Protein AF-A0A9D5SXM1-F1 (afdb_monomer_lite)

Secondary structure (DSSP, 8-state):
----HHHHHHHHHHGGGS-HHHHHHHHHHHTS---HHHHHHHHHHHHHHHHHTT------PPPHHHHHHHHHHHHHHHHHHHHHH-HHHHHHHHHHHHHHHHHHHHHHHHHHHHTT--HHHHHHHHHHHHHHHTT--

Sequence (137 aa):
MAVDPRISMLLDIYGSLLTEKERSALDYYYNDDLSLREIADNETAARRERREQGGSEERDTISRQGVRDTIKRAEAKLVEWESKLHLAERAEQIEPAIELIIARARAISSCNIDHGCLREINEAVMEIIAAAESLRD

Radius of gyration: 23.68 Å; chains: 1; bounding box: 44×25×69 Å

pLDDT: mean 88.88, std 10.08, range [55.44, 97.62]

Structure (mmCIF, N/CA/C/O backbone):
data_AF-A0A9D5SXM1-F1
#
_entry.id   AF-A0A9D5SXM1-F1
#
loop_
_atom_site.group_PDB
_atom_site.id
_atom_site.type_symbol
_atom_site.label_atom_id
_atom_site.label_alt_id
_atom_site.label_comp_id
_atom_site.label_asym_id
_atom_site.label_entity_id
_atom_site.label_seq_id
_atom_site.pdbx_PDB_ins_code
_atom_site.Cartn_x
_atom_site.Cartn_y
_atom_site.Cartn_z
_atom_site.occupancy
_atom_site.B_iso_or_equiv
_atom_site.auth_seq_id
_atom_site.auth_comp_id
_atom_site.auth_asym_id
_atom_site.auth_atom_id
_atom_site.pdbx_PDB_model_num
ATOM 1 N N . MET A 1 1 ? -14.593 -13.109 11.082 1.00 58.47 1 MET A N 1
ATOM 2 C CA . MET A 1 1 ? -14.443 -12.129 9.988 1.00 58.47 1 MET A CA 1
ATOM 3 C C . MET A 1 1 ? -13.497 -12.774 9.005 1.00 58.47 1 MET A C 1
ATOM 5 O O . MET A 1 1 ? -12.597 -13.461 9.469 1.00 58.47 1 MET A O 1
ATOM 9 N N . ALA A 1 2 ? -13.775 -12.680 7.709 1.00 69.81 2 ALA A N 1
ATOM 10 C CA . ALA A 1 2 ? -12.802 -13.093 6.706 1.00 69.81 2 ALA A CA 1
ATOM 11 C C . ALA A 1 2 ? -11.833 -11.925 6.520 1.00 69.81 2 ALA A C 1
ATOM 13 O O . ALA A 1 2 ? -12.291 -10.786 6.441 1.00 69.81 2 ALA A O 1
ATOM 14 N N . VAL A 1 3 ? -10.538 -12.216 6.514 1.00 78.06 3 VAL A N 1
ATOM 15 C CA . VAL A 1 3 ? -9.495 -11.240 6.195 1.00 78.06 3 VAL A CA 1
ATOM 16 C C . VAL A 1 3 ? -9.566 -11.012 4.686 1.00 78.06 3 VAL A C 1
ATOM 18 O O . VAL A 1 3 ? -9.407 -11.964 3.921 1.00 78.06 3 VAL A O 1
ATOM 21 N N . ASP A 1 4 ? -9.890 -9.792 4.256 1.00 86.81 4 ASP A N 1
ATOM 22 C CA . ASP A 1 4 ? -9.792 -9.410 2.844 1.00 86.81 4 ASP A CA 1
ATOM 23 C C . ASP A 1 4 ? -8.376 -8.860 2.603 1.00 86.81 4 ASP A C 1
ATOM 25 O O . ASP A 1 4 ? -8.060 -7.788 3.121 1.00 86.81 4 ASP A O 1
ATOM 29 N N . PRO A 1 5 ? -7.514 -9.559 1.840 1.00 83.12 5 PRO A N 1
ATOM 30 C CA . PRO A 1 5 ? -6.126 -9.143 1.626 1.00 83.12 5 PRO A CA 1
ATOM 31 C C . PRO A 1 5 ? -6.008 -7.779 0.931 1.00 83.12 5 PRO A C 1
ATOM 33 O O . PRO A 1 5 ? -4.969 -7.130 1.019 1.00 83.12 5 PRO A O 1
ATOM 36 N N . ARG A 1 6 ? -7.076 -7.299 0.280 1.00 90.56 6 ARG A N 1
ATOM 37 C CA . ARG A 1 6 ? -7.099 -5.959 -0.316 1.00 90.56 6 ARG A CA 1
ATOM 38 C C . ARG A 1 6 ? -7.064 -4.859 0.738 1.00 90.56 6 ARG A C 1
ATOM 40 O O . ARG A 1 6 ? -6.594 -3.770 0.441 1.00 90.56 6 ARG A O 1
ATOM 47 N N . ILE A 1 7 ? -7.533 -5.119 1.958 1.00 94.19 7 ILE A N 1
ATOM 48 C CA . ILE A 1 7 ? -7.539 -4.110 3.022 1.00 94.19 7 ILE A CA 1
ATOM 49 C C . ILE A 1 7 ? -6.117 -3.744 3.452 1.00 94.19 7 ILE A C 1
ATOM 51 O O . ILE A 1 7 ? -5.879 -2.564 3.681 1.00 94.19 7 ILE A O 1
ATOM 55 N N . SER A 1 8 ? -5.173 -4.692 3.490 1.00 93.00 8 SER A N 1
ATOM 56 C CA . SER A 1 8 ? -3.762 -4.393 3.782 1.00 93.00 8 SER A CA 1
ATOM 57 C C . SER A 1 8 ? -3.171 -3.434 2.745 1.00 93.00 8 SER A C 1
ATOM 59 O O . SER A 1 8 ? -2.628 -2.398 3.104 1.00 93.00 8 SER A O 1
ATOM 61 N N . MET A 1 9 ? -3.399 -3.696 1.454 1.00 92.38 9 MET A N 1
ATOM 62 C CA . MET A 1 9 ? -2.964 -2.796 0.378 1.00 92.38 9 MET A CA 1
ATOM 63 C C . MET A 1 9 ? -3.607 -1.404 0.494 1.00 92.38 9 MET A C 1
ATOM 65 O O . MET A 1 9 ? -2.942 -0.381 0.346 1.00 92.38 9 MET A O 1
ATOM 69 N N . LEU A 1 10 ? -4.910 -1.339 0.782 1.00 95.56 10 LEU A N 1
ATOM 70 C CA . LEU A 1 10 ? -5.591 -0.058 0.985 1.00 95.56 10 LEU A CA 1
ATOM 71 C C . LEU A 1 10 ? -5.094 0.670 2.240 1.00 95.56 10 LEU A C 1
ATOM 73 O O . LEU A 1 10 ? -5.098 1.899 2.269 1.00 95.56 10 LEU A O 1
ATOM 77 N N . LEU A 1 11 ? -4.667 -0.061 3.271 1.00 95.38 11 LEU A N 1
ATOM 78 C CA . LEU A 1 11 ? -4.065 0.504 4.472 1.00 95.38 11 LEU A CA 1
ATOM 79 C C . LEU A 1 11 ? -2.701 1.137 4.167 1.00 95.38 11 LEU A C 1
ATOM 81 O O . LEU A 1 11 ? -2.421 2.206 4.702 1.00 95.38 11 LEU A O 1
ATOM 85 N N . ASP A 1 12 ? -1.899 0.557 3.276 1.00 93.44 12 ASP A N 1
ATOM 86 C CA . ASP A 1 12 ? -0.626 1.156 2.856 1.00 93.44 12 ASP A CA 1
ATOM 87 C C . ASP A 1 12 ? -0.841 2.492 2.126 1.00 93.44 12 ASP A C 1
ATOM 89 O O . ASP A 1 12 ? -0.133 3.470 2.370 1.00 93.44 12 ASP A O 1
ATOM 93 N N . ILE A 1 13 ? -1.879 2.566 1.289 1.00 93.44 13 ILE A N 1
ATOM 94 C CA . ILE A 1 13 ? -2.192 3.752 0.476 1.00 93.44 13 ILE A CA 1
ATOM 95 C C . ILE A 1 13 ? -2.895 4.840 1.299 1.00 93.44 13 ILE A C 1
ATOM 97 O O . ILE A 1 13 ? -2.566 6.024 1.204 1.00 93.44 13 ILE A O 1
ATOM 101 N N . TYR A 1 14 ? -3.885 4.462 2.108 1.00 96.62 14 TYR A N 1
ATOM 102 C CA . TYR A 1 14 ? -4.785 5.404 2.778 1.00 96.62 14 TYR A CA 1
ATOM 103 C C . TYR A 1 14 ? -4.649 5.430 4.302 1.00 96.62 14 TYR A C 1
ATOM 105 O O . TYR A 1 14 ? -5.321 6.222 4.966 1.00 96.62 14 TYR A O 1
ATOM 113 N N . GLY A 1 15 ? -3.795 4.598 4.897 1.00 94.69 15 GLY A N 1
ATOM 114 C CA . GLY A 1 15 ? -3.683 4.465 6.351 1.00 94.69 15 GLY A CA 1
ATOM 115 C C . GLY A 1 15 ? -3.278 5.752 7.064 1.00 94.69 15 GLY A C 1
ATOM 116 O O . GLY A 1 15 ? -3.644 5.952 8.220 1.00 94.69 15 GLY A O 1
ATOM 117 N N . SER A 1 16 ? -2.594 6.666 6.374 1.00 95.12 16 SER A N 1
ATOM 118 C CA . SER A 1 16 ? -2.256 8.001 6.883 1.00 95.12 16 SER A CA 1
ATOM 119 C C . SER A 1 16 ? -3.470 8.925 7.072 1.00 95.12 16 SER A C 1
ATOM 121 O O . SER A 1 16 ? -3.386 9.880 7.841 1.00 95.12 16 SER A O 1
ATOM 123 N N . LEU A 1 17 ? -4.599 8.642 6.411 1.00 96.00 17 LEU A N 1
ATOM 124 C CA . LEU A 1 17 ? -5.850 9.404 6.523 1.00 96.00 17 LEU A CA 1
ATOM 125 C C . LEU A 1 17 ? -6.750 8.908 7.663 1.00 96.00 17 LEU A C 1
ATOM 127 O O . LEU A 1 17 ? -7.710 9.584 8.046 1.00 96.00 17 LEU A O 1
ATOM 131 N N . LEU A 1 18 ? -6.482 7.710 8.187 1.00 96.38 18 LEU A N 1
ATOM 132 C CA . LEU A 1 18 ? -7.201 7.159 9.329 1.00 96.38 18 LEU A CA 1
ATOM 133 C C . LEU A 1 18 ? -6.763 7.836 10.629 1.00 96.38 18 LEU A C 1
ATOM 135 O O . LEU A 1 18 ? -5.663 8.373 10.750 1.00 96.38 18 LEU A O 1
ATOM 139 N N . THR A 1 19 ? -7.622 7.770 11.647 1.00 95.50 19 THR A N 1
ATOM 140 C CA . THR A 1 19 ? -7.176 8.115 13.003 1.00 95.50 19 THR A CA 1
ATOM 141 C C . THR A 1 19 ? -6.137 7.103 13.482 1.00 95.50 19 THR A C 1
ATOM 143 O O . THR A 1 19 ? -6.203 5.934 13.106 1.00 95.50 19 THR A O 1
ATOM 146 N N . GLU A 1 20 ? -5.224 7.516 14.366 1.00 91.00 20 GLU A N 1
ATOM 147 C CA . GLU A 1 20 ? -4.199 6.626 14.938 1.00 91.00 20 GLU A CA 1
ATOM 148 C C . GLU A 1 20 ? -4.817 5.332 15.492 1.00 91.00 20 GLU A C 1
ATOM 150 O O . GLU A 1 20 ? -4.370 4.240 15.172 1.00 91.00 20 GLU A O 1
ATOM 155 N N . LYS A 1 21 ? -5.940 5.443 16.212 1.00 89.88 21 LYS A N 1
ATOM 156 C CA . LYS A 1 21 ? -6.672 4.288 16.747 1.00 89.88 21 LYS A CA 1
ATOM 157 C C . LYS A 1 21 ? -7.208 3.347 15.660 1.00 89.88 21 LYS A C 1
ATOM 159 O O . LYS A 1 21 ? -7.199 2.135 15.836 1.00 89.88 21 LYS A O 1
ATOM 164 N N . GLU A 1 22 ? -7.760 3.891 14.579 1.00 94.75 22 GLU A N 1
ATOM 165 C CA . GLU A 1 22 ? -8.280 3.087 13.466 1.00 94.75 22 GLU A CA 1
ATOM 166 C C . GLU A 1 22 ? -7.146 2.400 12.709 1.00 94.75 22 GLU A C 1
ATOM 168 O O . GLU A 1 22 ? -7.258 1.213 12.410 1.00 94.75 22 GLU A O 1
ATOM 173 N N . ARG A 1 23 ? -6.055 3.131 12.456 1.00 95.12 23 ARG A N 1
ATOM 174 C CA . ARG A 1 23 ? -4.860 2.614 11.793 1.00 95.12 23 ARG A CA 1
ATOM 175 C C . ARG A 1 23 ? -4.233 1.484 12.603 1.00 95.12 23 ARG A C 1
ATOM 177 O O . ARG A 1 23 ? -4.100 0.397 12.064 1.00 95.12 23 ARG A O 1
ATOM 184 N N . SER A 1 24 ? -3.931 1.701 13.885 1.00 93.00 24 SER A N 1
ATOM 185 C CA . SER A 1 24 ? -3.321 0.673 14.741 1.00 93.00 24 SER A CA 1
ATOM 186 C C . SER A 1 24 ? -4.214 -0.557 14.888 1.00 93.00 24 SER A C 1
ATOM 188 O O . SER A 1 24 ? -3.729 -1.680 14.836 1.00 93.00 24 SER A O 1
ATOM 190 N N . ALA A 1 25 ? -5.535 -0.379 15.010 1.00 93.69 25 ALA A N 1
ATOM 191 C CA . ALA A 1 25 ? -6.455 -1.512 15.085 1.00 93.69 25 ALA A CA 1
ATOM 192 C C . ALA A 1 25 ? -6.487 -2.345 13.792 1.00 93.69 25 ALA A C 1
ATOM 194 O O . ALA A 1 25 ? -6.654 -3.562 13.873 1.00 93.69 25 ALA A O 1
ATOM 195 N N . LEU A 1 26 ? -6.360 -1.711 12.619 1.00 94.81 26 LEU A N 1
ATOM 196 C CA . LEU A 1 26 ? -6.231 -2.427 11.350 1.00 94.81 26 LEU A CA 1
ATOM 197 C C . LEU A 1 26 ? -4.864 -3.092 11.212 1.00 94.81 26 LEU A C 1
ATOM 199 O O . LEU A 1 26 ? -4.825 -4.255 10.839 1.00 94.81 26 LEU A O 1
ATOM 203 N N . ASP A 1 27 ? -3.786 -2.393 11.555 1.00 94.44 27 ASP A N 1
ATOM 204 C CA . ASP A 1 27 ? -2.410 -2.896 11.486 1.00 94.44 27 ASP A CA 1
ATOM 205 C C . ASP A 1 27 ? -2.250 -4.163 12.339 1.00 94.44 27 ASP A C 1
ATOM 207 O O . ASP A 1 27 ? -1.886 -5.224 11.835 1.00 94.44 27 ASP A O 1
ATOM 211 N N . TYR A 1 28 ? -2.707 -4.113 13.594 1.00 94.19 28 TYR A N 1
ATOM 212 C CA . TYR A 1 28 ? -2.702 -5.281 14.469 1.00 94.19 28 TYR A CA 1
ATOM 213 C C . TYR A 1 28 ? -3.521 -6.453 13.919 1.00 94.19 28 TYR A C 1
ATOM 215 O O . TYR A 1 28 ? -3.169 -7.606 14.144 1.00 94.19 28 TYR A O 1
ATOM 223 N N . TYR A 1 29 ? -4.629 -6.177 13.230 1.00 94.12 29 TYR A N 1
ATOM 224 C CA . TYR A 1 29 ? -5.521 -7.223 12.734 1.00 94.12 29 TYR A CA 1
ATOM 225 C C . TYR A 1 29 ? -5.066 -7.835 11.404 1.00 94.12 29 TYR A C 1
ATOM 227 O O . TYR A 1 29 ? -5.251 -9.032 11.201 1.00 94.12 29 TYR A O 1
ATOM 235 N N . TYR A 1 30 ? -4.527 -7.020 10.495 1.00 93.50 30 TYR A N 1
ATOM 236 C CA . TYR A 1 30 ? -4.198 -7.408 9.122 1.00 93.50 30 TYR A CA 1
ATOM 237 C C . TYR A 1 30 ? -2.713 -7.715 8.907 1.00 93.50 30 TYR A C 1
ATOM 239 O O . TYR A 1 30 ? -2.407 -8.515 8.027 1.00 93.50 30 TYR A O 1
ATOM 247 N N . ASN A 1 31 ? -1.815 -7.097 9.681 1.00 91.38 31 ASN A N 1
ATOM 248 C CA . ASN A 1 31 ? -0.366 -7.229 9.506 1.00 91.38 31 ASN A CA 1
ATOM 249 C C . ASN A 1 31 ? 0.290 -8.040 10.633 1.00 91.38 31 ASN A C 1
ATOM 251 O O . ASN A 1 31 ? 1.188 -8.832 10.355 1.00 91.38 31 ASN A O 1
ATOM 255 N N . ASP A 1 32 ? -0.193 -7.906 11.874 1.00 92.75 32 ASP A N 1
ATOM 256 C CA . ASP A 1 32 ? 0.378 -8.613 13.034 1.00 92.75 32 ASP A CA 1
ATOM 257 C C . ASP A 1 32 ? -0.413 -9.870 13.463 1.00 92.75 32 ASP A C 1
ATOM 259 O O . ASP A 1 32 ? -0.049 -10.528 14.439 1.00 92.75 32 ASP A O 1
ATOM 263 N N . ASP A 1 33 ? -1.502 -10.215 12.767 1.00 93.06 33 ASP A N 1
ATOM 264 C CA . ASP A 1 33 ? -2.364 -11.379 13.048 1.00 93.06 33 ASP A CA 1
ATOM 265 C C . ASP A 1 33 ? -2.976 -11.428 14.473 1.00 93.06 33 ASP A C 1
ATOM 267 O O . ASP A 1 33 ? -3.389 -12.492 14.956 1.00 93.06 33 ASP A O 1
ATOM 271 N N . LEU A 1 34 ? -3.104 -10.290 15.170 1.00 93.06 34 LEU A N 1
ATOM 272 C CA . LEU A 1 34 ? -3.727 -10.251 16.497 1.00 93.06 34 LEU A CA 1
ATOM 273 C C . LEU A 1 34 ? -5.236 -10.506 16.412 1.00 93.06 34 LEU A C 1
ATOM 275 O O . LEU A 1 34 ? -5.985 -9.930 15.617 1.00 93.06 34 LEU A O 1
ATOM 279 N N . SER A 1 35 ? -5.745 -11.303 17.348 1.00 93.12 35 SER A N 1
ATOM 280 C CA . SER A 1 35 ? -7.180 -11.482 17.527 1.00 93.12 35 SER A CA 1
ATOM 281 C C . SER A 1 35 ? -7.846 -10.223 18.093 1.00 93.12 35 SER A C 1
ATOM 283 O O . SER A 1 35 ? -7.261 -9.445 18.843 1.00 93.12 35 SER A O 1
ATOM 285 N N . LEU A 1 36 ? -9.158 -10.080 17.870 1.00 92.31 36 LEU A N 1
ATOM 286 C CA . LEU A 1 36 ? -9.957 -8.986 18.452 1.00 92.31 36 LEU A CA 1
ATOM 287 C C . LEU A 1 36 ? -9.860 -8.891 19.985 1.00 92.31 36 LEU A C 1
ATOM 289 O O . LEU A 1 36 ? -10.177 -7.847 20.552 1.00 92.31 36 LEU A O 1
ATOM 293 N N . ARG A 1 37 ? -9.499 -9.988 20.672 1.00 91.81 37 ARG A N 1
ATOM 294 C CA . ARG A 1 37 ? -9.219 -9.944 22.111 1.00 91.81 37 ARG A CA 1
ATOM 295 C C . ARG A 1 37 ? -7.865 -9.321 22.385 1.00 91.81 37 ARG A C 1
ATOM 297 O O . ARG A 1 37 ? -7.807 -8.425 23.210 1.00 91.81 37 ARG A O 1
ATOM 304 N N . GLU A 1 38 ? -6.826 -9.792 21.711 1.00 91.94 38 GLU A N 1
ATOM 305 C CA . GLU A 1 38 ? -5.464 -9.294 21.903 1.00 91.94 38 GLU A CA 1
ATOM 306 C C . GLU A 1 38 ? -5.385 -7.804 21.586 1.00 91.94 38 GLU A C 1
ATOM 308 O O . GLU A 1 38 ? -4.831 -7.051 22.376 1.00 91.94 38 GLU A O 1
ATOM 313 N N . ILE A 1 39 ? -6.063 -7.350 20.529 1.00 92.12 39 ILE A N 1
ATOM 314 C CA . ILE A 1 39 ? -6.176 -5.921 20.211 1.00 92.12 39 ILE A CA 1
ATOM 315 C C . ILE A 1 39 ? -6.904 -5.165 21.332 1.00 92.12 39 ILE A C 1
ATOM 317 O O . ILE A 1 39 ? -6.456 -4.108 21.760 1.00 92.12 39 ILE A O 1
ATOM 321 N N . ALA A 1 40 ? -8.019 -5.697 21.845 1.00 90.31 40 ALA A N 1
ATOM 322 C CA . ALA A 1 40 ? -8.765 -5.056 22.930 1.00 90.31 40 ALA A CA 1
ATOM 323 C C . ALA A 1 40 ? -7.942 -4.951 24.225 1.00 90.31 40 ALA A C 1
ATOM 325 O O . ALA A 1 40 ? -8.002 -3.931 24.919 1.00 90.31 40 ALA A O 1
ATOM 326 N N . ASP A 1 41 ? -7.179 -5.997 24.539 1.00 89.00 41 ASP A N 1
ATOM 327 C CA . ASP A 1 41 ? -6.311 -6.070 25.710 1.00 89.00 41 ASP A CA 1
ATOM 328 C C . ASP A 1 41 ? -5.116 -5.108 25.552 1.00 89.00 41 ASP A C 1
ATOM 330 O O . ASP A 1 41 ? -4.845 -4.334 26.473 1.00 89.00 41 ASP A O 1
ATOM 334 N N . ASN A 1 42 ? -4.486 -5.065 24.372 1.00 87.19 42 ASN A N 1
ATOM 335 C CA . ASN A 1 42 ? -3.389 -4.149 24.042 1.00 87.19 42 ASN A CA 1
ATOM 336 C C . ASN A 1 42 ? -3.833 -2.678 24.117 1.00 87.19 42 ASN A C 1
ATOM 338 O O . ASN A 1 42 ? -3.250 -1.869 24.833 1.00 87.19 42 ASN A O 1
ATOM 342 N N . GLU A 1 43 ? -4.955 -2.340 23.486 1.00 85.25 43 GLU A N 1
ATOM 343 C CA . GLU A 1 43 ? -5.522 -0.991 23.533 1.00 85.25 43 GLU A CA 1
ATOM 344 C C . GLU A 1 43 ? -5.918 -0.567 24.960 1.00 85.25 43 GLU A C 1
ATOM 346 O O . GLU A 1 43 ? -5.791 0.599 25.352 1.00 85.25 43 GLU A O 1
ATOM 351 N N . THR A 1 44 ? -6.394 -1.515 25.772 1.00 83.88 44 THR A N 1
ATOM 352 C CA . THR A 1 44 ? -6.697 -1.269 27.186 1.00 83.88 44 THR A CA 1
ATOM 353 C C . THR A 1 44 ? -5.420 -1.035 27.996 1.00 83.88 44 THR A C 1
ATOM 355 O O . THR A 1 44 ? -5.421 -0.166 28.871 1.00 83.88 44 THR A O 1
ATOM 358 N N . ALA A 1 45 ? -4.336 -1.762 27.713 1.00 82.44 45 ALA A N 1
ATOM 359 C CA . ALA A 1 45 ? -3.028 -1.554 28.334 1.00 82.44 45 ALA A CA 1
ATOM 360 C C . ALA A 1 45 ? -2.433 -0.188 27.951 1.00 82.44 45 ALA A C 1
ATOM 362 O O . ALA A 1 45 ? -2.129 0.608 28.838 1.00 82.44 45 ALA A O 1
ATOM 363 N N . ALA A 1 46 ? -2.426 0.161 26.662 1.00 80.31 46 ALA A N 1
ATOM 364 C CA . ALA A 1 46 ? -1.942 1.451 26.166 1.00 80.31 46 ALA A CA 1
ATOM 365 C C . ALA A 1 46 ? -2.700 2.655 26.768 1.00 80.31 46 ALA A C 1
ATOM 367 O O . ALA A 1 46 ? -2.141 3.733 26.982 1.00 80.31 46 ALA A O 1
ATOM 368 N N . ARG A 1 47 ? -3.998 2.506 27.070 1.00 78.38 47 ARG A N 1
ATOM 369 C CA . ARG A 1 47 ? -4.782 3.523 27.802 1.00 78.38 47 ARG A CA 1
ATOM 370 C C . ARG A 1 47 ? -4.401 3.635 29.279 1.00 78.38 47 ARG A C 1
ATOM 372 O O . ARG A 1 47 ? -4.535 4.712 29.856 1.00 78.38 47 ARG A O 1
ATOM 379 N N . ARG A 1 48 ? -3.966 2.545 29.917 1.00 75.31 48 ARG A N 1
ATOM 380 C CA . ARG A 1 48 ? -3.497 2.559 31.315 1.00 75.31 48 ARG A CA 1
ATOM 381 C C . ARG A 1 48 ? -2.139 3.245 31.428 1.00 75.31 48 ARG A C 1
ATOM 383 O O . ARG A 1 48 ? -1.991 4.115 32.275 1.00 75.31 48 ARG A O 1
ATOM 390 N N . GLU A 1 49 ? -1.215 2.949 30.522 1.00 75.88 49 GLU A N 1
ATOM 391 C CA . GLU A 1 49 ? 0.121 3.563 30.499 1.00 75.88 49 GLU A CA 1
ATOM 392 C C . GLU A 1 49 ? 0.061 5.081 30.267 1.00 75.88 49 GLU A C 1
ATOM 394 O O . GLU A 1 49 ? 0.694 5.854 30.986 1.00 75.88 49 GLU A O 1
ATOM 399 N N . ARG A 1 50 ? -0.793 5.547 29.342 1.00 76.31 50 ARG A N 1
ATOM 400 C CA . ARG A 1 50 ? -1.020 6.991 29.118 1.00 76.31 50 ARG A CA 1
ATOM 401 C C . ARG A 1 50 ? -1.572 7.726 30.348 1.00 76.31 50 ARG A C 1
ATOM 403 O O . ARG A 1 50 ? -1.347 8.924 30.505 1.00 76.31 50 ARG A O 1
ATOM 410 N N . ARG A 1 51 ? -2.271 7.031 31.251 1.00 70.50 51 ARG A N 1
ATOM 411 C CA . ARG A 1 51 ? -2.761 7.612 32.515 1.00 70.50 51 ARG A CA 1
ATOM 412 C C . ARG A 1 51 ? -1.675 7.728 33.566 1.00 70.50 51 ARG A C 1
ATOM 414 O O . ARG A 1 51 ? -1.656 8.721 34.285 1.00 70.50 51 ARG A O 1
ATOM 421 N N . GLU A 1 52 ? -0.771 6.755 33.642 1.00 68.56 52 GLU A N 1
ATOM 422 C CA . GLU A 1 52 ? 0.393 6.832 34.536 1.00 68.56 52 GLU A CA 1
ATOM 423 C C . GLU A 1 52 ? 1.269 8.054 34.206 1.00 68.56 52 GLU A C 1
ATOM 425 O O . GLU A 1 52 ? 1.909 8.615 35.091 1.00 68.56 52 GLU A O 1
ATOM 430 N N . GLN A 1 53 ? 1.192 8.544 32.964 1.00 68.81 53 GLN A N 1
ATOM 431 C CA . GLN A 1 53 ? 1.847 9.764 32.484 1.00 68.81 53 GLN A CA 1
ATOM 432 C C . GLN A 1 53 ? 1.008 11.053 32.660 1.00 68.81 53 GLN A C 1
ATOM 434 O O . GLN A 1 53 ? 1.385 12.103 32.144 1.00 68.81 53 GLN A O 1
ATOM 439 N N . GLY A 1 54 ? -0.103 11.012 33.412 1.00 64.50 54 GLY A N 1
ATOM 440 C CA . GLY A 1 54 ? -0.866 12.203 33.823 1.00 64.50 54 GLY A CA 1
ATOM 441 C C . GLY A 1 54 ? -2.192 12.464 33.092 1.00 64.50 54 GLY A C 1
ATOM 442 O O . GLY A 1 54 ? -2.752 13.550 33.235 1.00 64.50 54 GLY A O 1
ATOM 443 N N . GLY A 1 55 ? -2.723 11.506 32.325 1.00 60.50 55 GLY A N 1
ATOM 444 C CA . GLY A 1 55 ? -4.003 11.648 31.610 1.00 60.50 55 GLY A CA 1
ATOM 445 C C . GLY A 1 55 ? -5.260 11.467 32.484 1.00 60.50 55 GLY A C 1
ATOM 446 O O . GLY A 1 55 ? -5.375 10.491 33.226 1.00 60.50 55 GLY A O 1
ATOM 447 N N . SER A 1 56 ? -6.252 12.358 32.341 1.00 56.50 56 SER A N 1
ATOM 448 C CA . SER A 1 56 ? -7.541 12.345 33.064 1.00 56.50 56 SER A CA 1
ATOM 449 C C . SER A 1 56 ? -8.654 11.537 32.370 1.00 56.50 56 SER A C 1
ATOM 451 O O . SER A 1 56 ? -9.822 11.921 32.420 1.00 56.50 56 SER A O 1
ATOM 453 N N . GLU A 1 57 ? -8.325 10.464 31.655 1.00 57.12 57 GLU A N 1
ATOM 454 C CA . GLU A 1 57 ? -9.338 9.657 30.956 1.00 57.12 57 GLU A CA 1
ATOM 455 C C . GLU A 1 57 ? -10.044 8.672 31.899 1.00 57.12 57 GLU A C 1
ATOM 457 O O . GLU A 1 57 ? -9.567 8.426 33.005 1.00 57.12 57 GLU A O 1
ATOM 462 N N . GLU A 1 58 ? -11.191 8.125 31.481 1.00 55.44 58 GLU A N 1
ATOM 463 C CA . GLU A 1 58 ? -12.143 7.296 32.245 1.00 55.44 58 GLU A CA 1
ATOM 464 C C . GLU A 1 58 ? -11.823 5.778 32.160 1.00 55.44 58 GLU A C 1
ATOM 466 O O . GLU A 1 58 ? -11.008 5.337 31.349 1.00 55.44 58 GLU A O 1
ATOM 471 N N . ARG A 1 59 ? -12.315 4.939 33.092 1.00 55.91 59 ARG A N 1
ATOM 472 C CA . ARG A 1 59 ? -11.893 3.518 33.293 1.00 55.91 59 ARG A CA 1
ATOM 473 C C . ARG A 1 59 ? -12.435 2.524 32.248 1.00 55.91 59 ARG A C 1
ATOM 475 O O . ARG A 1 59 ? -12.614 1.350 32.561 1.00 55.91 59 ARG A O 1
ATOM 482 N N . ASP A 1 60 ? -12.648 2.949 31.012 1.00 62.53 60 ASP A N 1
ATOM 483 C CA . ASP A 1 60 ? -13.272 2.080 30.018 1.00 62.53 60 ASP A CA 1
ATOM 484 C C . ASP A 1 60 ? -12.270 1.126 29.362 1.00 62.53 60 ASP A C 1
ATOM 486 O O . ASP A 1 60 ? -11.421 1.509 28.547 1.00 62.53 60 ASP A O 1
ATOM 490 N N . THR A 1 61 ? -12.407 -0.154 29.719 1.00 71.12 61 THR A N 1
ATOM 491 C CA . THR A 1 61 ? -11.843 -1.280 28.973 1.00 71.12 61 THR A CA 1
ATOM 492 C C . THR A 1 61 ? -12.456 -1.313 27.585 1.00 71.12 61 THR A C 1
ATOM 494 O O . THR A 1 61 ? -13.680 -1.244 27.442 1.00 71.12 61 THR A O 1
ATOM 497 N N . ILE A 1 62 ? -11.630 -1.471 26.558 1.00 79.25 62 ILE A N 1
ATOM 498 C CA . ILE A 1 62 ? -12.160 -1.649 25.213 1.00 79.25 62 ILE A CA 1
ATOM 499 C C . ILE A 1 62 ? -12.743 -3.056 25.116 1.00 79.25 62 ILE A C 1
ATOM 501 O O . ILE A 1 62 ? -12.089 -4.048 25.424 1.00 79.25 62 ILE A O 1
ATOM 505 N N . SER A 1 63 ? -14.005 -3.152 24.701 1.00 86.44 63 SER A N 1
ATOM 506 C CA . SER A 1 63 ? -14.621 -4.446 24.430 1.00 86.44 63 SER A CA 1
ATOM 507 C C . SER A 1 63 ? -14.180 -4.961 23.058 1.00 86.44 63 SER A C 1
ATOM 509 O O . SER A 1 63 ? -13.958 -4.185 22.127 1.00 86.44 63 SER A O 1
ATOM 511 N N . ARG A 1 64 ? -14.145 -6.288 22.889 1.00 87.81 64 ARG A N 1
ATOM 512 C CA . ARG A 1 64 ? -13.957 -6.934 21.573 1.00 87.81 64 ARG A CA 1
ATOM 513 C C . ARG A 1 64 ? -14.927 -6.394 20.516 1.00 87.81 64 ARG A C 1
ATOM 515 O O . ARG A 1 64 ? -14.579 -6.303 19.344 1.00 87.81 64 ARG A O 1
ATOM 522 N N . GLN A 1 65 ? -16.147 -6.057 20.938 1.00 88.06 65 GLN A N 1
ATOM 523 C CA . GLN A 1 65 ? -17.160 -5.474 20.065 1.00 88.06 65 GLN A CA 1
ATOM 524 C C . GLN A 1 65 ? -16.766 -4.056 19.634 1.00 88.06 65 GLN A C 1
ATOM 526 O O . GLN A 1 65 ? -16.846 -3.744 18.454 1.00 88.06 65 GLN A O 1
ATOM 531 N N . GLY A 1 66 ? -16.232 -3.246 20.552 1.00 89.50 66 GLY A N 1
ATOM 532 C CA . GLY A 1 66 ? -15.682 -1.930 20.232 1.00 89.50 66 GLY A CA 1
ATOM 533 C C . GLY A 1 66 ? -14.508 -1.990 19.250 1.00 89.50 66 GLY A C 1
ATOM 534 O O . GLY A 1 66 ? -14.474 -1.196 18.315 1.00 89.50 66 GLY A O 1
ATOM 535 N N . VAL A 1 67 ? -13.586 -2.953 19.404 1.00 91.88 67 VAL A N 1
ATOM 536 C CA . VAL A 1 67 ? -12.503 -3.182 18.421 1.00 91.88 67 VAL A CA 1
ATOM 537 C C . VAL A 1 67 ? -13.080 -3.551 17.061 1.00 91.88 67 VAL A C 1
ATOM 539 O O . VAL A 1 67 ? -12.732 -2.942 16.054 1.00 91.88 67 VAL A O 1
ATOM 542 N N . ARG A 1 68 ? -14.003 -4.517 17.031 1.00 92.56 68 ARG A N 1
ATOM 543 C CA . ARG A 1 68 ? -14.658 -4.961 15.798 1.00 92.56 68 ARG A CA 1
ATOM 544 C C . ARG A 1 68 ? -15.343 -3.806 15.068 1.00 92.56 68 ARG A C 1
ATOM 546 O O . ARG A 1 68 ? -15.240 -3.715 13.849 1.00 92.56 68 ARG A O 1
ATOM 553 N N . ASP A 1 69 ? -16.034 -2.938 15.799 1.00 93.50 69 ASP A N 1
ATOM 554 C CA . ASP A 1 69 ? -16.742 -1.791 15.229 1.00 93.50 69 ASP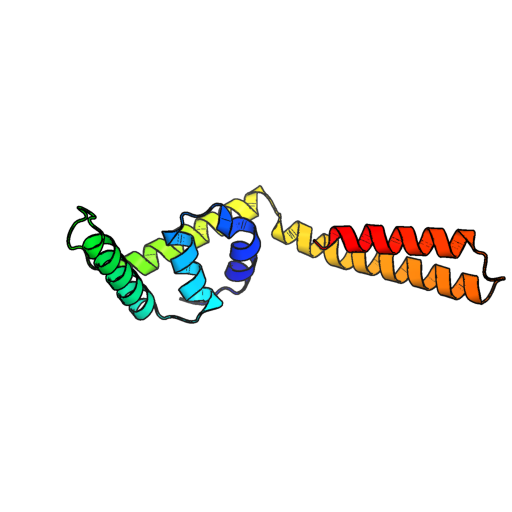 A CA 1
ATOM 555 C C . ASP A 1 69 ? -15.776 -0.691 14.763 1.00 93.50 69 ASP A C 1
ATOM 557 O O . ASP A 1 69 ? -16.067 0.026 13.806 1.00 93.50 69 ASP A O 1
ATOM 561 N N . THR A 1 70 ? -14.612 -0.552 15.404 1.00 93.31 70 THR A N 1
ATOM 562 C CA . THR A 1 70 ? -13.525 0.301 14.905 1.00 93.31 70 THR A CA 1
ATOM 563 C C . THR A 1 70 ? -12.960 -0.240 13.594 1.00 93.31 70 THR A C 1
ATOM 565 O O . THR A 1 70 ? -12.949 0.503 12.617 1.00 93.31 70 THR A O 1
ATOM 568 N N . ILE A 1 71 ? -12.582 -1.522 13.543 1.00 94.69 71 ILE A N 1
ATOM 569 C CA . ILE A 1 71 ? -12.035 -2.164 12.337 1.00 94.69 71 ILE A CA 1
ATOM 570 C C . ILE A 1 71 ? -13.018 -2.035 11.174 1.00 94.69 71 ILE A C 1
ATOM 572 O O . ILE A 1 71 ? -12.670 -1.493 10.134 1.00 94.69 71 ILE A O 1
ATOM 576 N N . LYS A 1 72 ? -14.285 -2.415 11.374 1.00 95.00 72 LYS A N 1
ATOM 577 C CA . LYS A 1 72 ? -15.302 -2.345 10.315 1.00 95.00 72 LYS A CA 1
ATOM 578 C C . LYS A 1 72 ? -15.535 -0.939 9.770 1.00 95.00 72 LYS A C 1
ATOM 580 O O . LYS A 1 72 ? -15.795 -0.774 8.582 1.00 95.00 72 LYS A O 1
ATOM 585 N N . ARG A 1 73 ? -15.506 0.082 10.632 1.00 95.69 73 ARG A N 1
ATOM 586 C CA . ARG A 1 73 ? -15.653 1.475 10.183 1.00 95.69 73 ARG A CA 1
ATOM 587 C C . ARG A 1 73 ? -14.423 1.946 9.419 1.00 95.69 73 ARG A C 1
ATOM 589 O O . ARG A 1 73 ? -14.582 2.653 8.432 1.00 95.69 73 ARG A O 1
ATOM 596 N N . ALA A 1 74 ? -13.232 1.553 9.860 1.00 96.50 74 ALA A N 1
ATOM 597 C CA . ALA A 1 74 ? -11.992 1.868 9.168 1.00 96.50 74 ALA A CA 1
ATOM 598 C C . A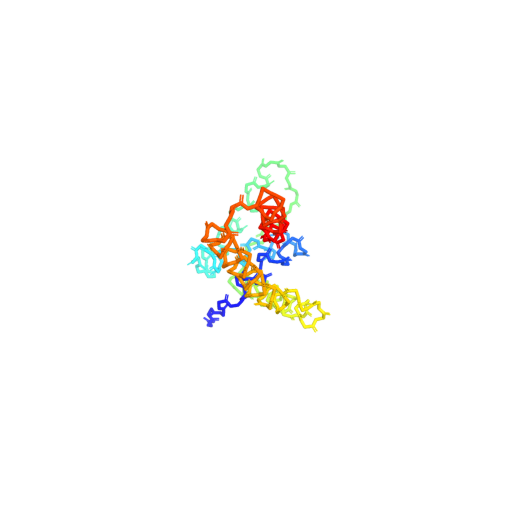LA A 1 74 ? -11.938 1.183 7.789 1.00 96.50 74 ALA A C 1
ATOM 600 O O . ALA A 1 74 ? -11.701 1.862 6.797 1.00 96.50 74 ALA A O 1
ATOM 601 N N . GLU A 1 75 ? -12.290 -0.104 7.699 1.00 96.31 75 GLU A N 1
ATOM 602 C CA . GLU A 1 75 ? -12.450 -0.836 6.430 1.00 96.31 75 GLU A CA 1
ATOM 603 C C . GLU A 1 75 ? -13.411 -0.114 5.478 1.00 96.31 75 GLU A C 1
ATOM 605 O O . GLU A 1 75 ? -13.089 0.107 4.313 1.00 96.31 75 GLU A O 1
ATOM 610 N N . ALA A 1 76 ? -14.578 0.307 5.977 1.00 96.38 76 ALA A N 1
ATOM 611 C CA . ALA A 1 76 ? -15.556 1.023 5.164 1.00 96.38 76 ALA A CA 1
ATOM 612 C C . ALA A 1 76 ? -15.004 2.349 4.616 1.00 96.38 76 ALA A C 1
ATOM 614 O O . ALA A 1 76 ? -15.257 2.667 3.458 1.00 96.38 76 ALA A O 1
ATOM 615 N N . LYS A 1 77 ? -14.223 3.093 5.412 1.00 97.38 77 LYS A N 1
ATOM 616 C CA . LYS A 1 77 ? -13.551 4.322 4.958 1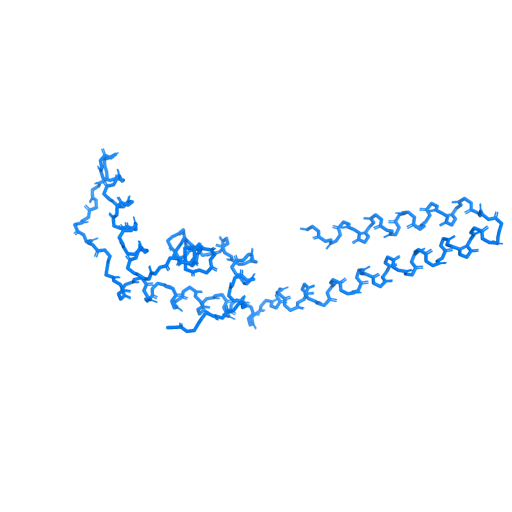.00 97.38 77 LYS A CA 1
ATOM 617 C C . LYS A 1 77 ? -12.521 4.037 3.868 1.00 97.38 77 LYS A C 1
ATOM 619 O O . LYS A 1 77 ? -12.528 4.730 2.858 1.00 97.38 77 LYS A O 1
ATOM 624 N N . LEU A 1 78 ? -11.677 3.017 4.050 1.00 97.19 78 LEU A N 1
ATOM 625 C CA . LEU A 1 78 ? -10.672 2.618 3.059 1.00 97.19 78 LEU A CA 1
ATOM 626 C C . LEU A 1 78 ? -11.325 2.277 1.713 1.00 97.19 78 LEU A C 1
ATOM 628 O O . LEU A 1 78 ? -10.916 2.789 0.675 1.00 97.19 78 LEU A O 1
ATOM 632 N N . VAL A 1 79 ? -12.389 1.471 1.743 1.00 96.25 79 VAL A N 1
ATOM 633 C CA . VAL A 1 79 ? -13.147 1.095 0.540 1.00 96.25 79 VAL A CA 1
ATOM 634 C C . VAL A 1 79 ? -13.845 2.305 -0.086 1.00 96.25 79 VAL A C 1
ATOM 636 O O . VAL A 1 79 ? -13.869 2.442 -1.307 1.00 96.25 79 VAL A O 1
ATOM 639 N N . GLU A 1 80 ? -14.405 3.203 0.727 1.00 97.44 80 GLU A N 1
ATOM 640 C CA . GLU A 1 80 ? -15.032 4.429 0.232 1.00 97.44 80 GLU A CA 1
ATOM 641 C C . GLU A 1 80 ? -14.013 5.341 -0.463 1.00 97.44 80 GLU A C 1
ATOM 643 O O . GLU A 1 80 ? -14.299 5.875 -1.537 1.00 97.44 80 GLU A O 1
ATOM 648 N N . TRP A 1 81 ? -12.828 5.519 0.118 1.00 97.62 81 TRP A N 1
ATOM 649 C CA . TRP A 1 81 ? -11.766 6.315 -0.490 1.00 97.62 81 TRP A CA 1
ATOM 650 C C . TRP A 1 81 ? -11.277 5.704 -1.792 1.00 97.62 81 TRP A C 1
ATOM 652 O O . TRP A 1 81 ? -11.199 6.431 -2.782 1.00 97.62 81 TRP A O 1
ATOM 662 N N . GLU A 1 82 ? -11.057 4.391 -1.836 1.00 97.06 82 GLU A N 1
ATOM 663 C CA . GLU A 1 82 ? -10.691 3.717 -3.083 1.00 97.06 82 GLU A CA 1
ATOM 664 C C . GLU A 1 82 ? -11.768 3.911 -4.154 1.00 97.06 82 GLU A C 1
ATOM 666 O O . GLU A 1 82 ? -11.452 4.297 -5.272 1.00 97.06 82 GLU A O 1
ATOM 671 N N . SER A 1 83 ? -13.053 3.786 -3.803 1.00 96.69 83 SER A N 1
ATOM 672 C CA . SER A 1 83 ? -14.155 3.985 -4.760 1.00 96.69 83 SER A CA 1
ATOM 673 C C . SER A 1 83 ? -14.237 5.396 -5.357 1.00 96.69 83 SER A C 1
ATOM 675 O O . SER A 1 83 ? -14.929 5.606 -6.350 1.00 96.69 83 SER A O 1
ATOM 677 N N . LYS A 1 84 ? -13.593 6.380 -4.719 1.00 96.62 84 LYS A N 1
ATOM 678 C CA . LYS A 1 84 ? -13.588 7.783 -5.151 1.00 96.62 84 LYS A CA 1
ATOM 679 C C . LYS A 1 84 ? -12.283 8.179 -5.825 1.00 96.62 84 LYS A C 1
ATOM 681 O O . LYS A 1 84 ? -12.295 9.046 -6.695 1.00 96.62 84 LYS A O 1
ATOM 686 N N . LEU A 1 85 ? -11.167 7.619 -5.370 1.00 96.31 85 LEU A N 1
ATOM 687 C CA . LEU A 1 85 ? -9.828 8.063 -5.743 1.00 96.31 85 LEU A CA 1
ATOM 688 C C . LEU A 1 85 ? -9.126 7.087 -6.691 1.00 96.31 85 LEU A C 1
ATOM 690 O O . LEU A 1 85 ? -8.271 7.537 -7.451 1.00 96.31 85 LEU A O 1
ATOM 694 N N . HIS A 1 86 ? -9.499 5.803 -6.675 1.00 94.31 86 HIS A N 1
ATOM 695 C CA . HIS A 1 86 ? -8.953 4.751 -7.537 1.00 94.31 86 HIS A CA 1
ATOM 696 C C . HIS A 1 86 ? -7.416 4.697 -7.523 1.00 94.31 86 HIS A C 1
ATOM 698 O O . HIS A 1 86 ? -6.785 4.529 -8.570 1.00 94.31 86 HIS A O 1
ATOM 704 N N . LEU A 1 87 ? -6.787 4.940 -6.364 1.00 93.81 87 LEU A N 1
ATOM 705 C CA . LEU A 1 87 ? -5.325 5.026 -6.308 1.00 93.81 87 LEU A CA 1
ATOM 706 C C . LEU A 1 87 ? -4.703 3.639 -6.388 1.00 93.81 87 LEU A C 1
ATOM 708 O O . LEU A 1 87 ? -3.711 3.481 -7.096 1.00 93.81 87 LEU A O 1
ATOM 712 N N . ALA A 1 88 ? -5.297 2.647 -5.718 1.00 91.62 88 ALA A N 1
ATOM 713 C CA . ALA A 1 88 ? -4.804 1.279 -5.782 1.00 91.62 88 ALA A CA 1
ATOM 714 C C . ALA A 1 88 ? -4.964 0.708 -7.194 1.00 91.62 88 ALA A C 1
ATOM 716 O O . ALA A 1 88 ? -4.001 0.205 -7.768 1.00 91.62 88 ALA A O 1
ATOM 717 N N . GLU A 1 89 ? -6.148 0.876 -7.790 1.00 91.81 89 GLU A N 1
ATOM 718 C CA . GLU A 1 89 ? -6.409 0.453 -9.170 1.00 91.81 89 GLU A CA 1
ATOM 719 C C . GLU A 1 89 ? -5.434 1.108 -10.161 1.00 91.81 89 GLU A C 1
ATOM 721 O O . GLU A 1 89 ? -4.899 0.457 -11.060 1.00 91.81 89 GLU A O 1
ATOM 726 N N . ARG A 1 90 ? -5.159 2.405 -9.996 1.00 92.06 90 ARG A N 1
ATOM 727 C CA . ARG A 1 90 ? -4.232 3.116 -10.876 1.00 92.06 90 ARG A CA 1
ATOM 728 C C . ARG A 1 90 ? -2.783 2.675 -10.676 1.00 92.06 90 ARG A C 1
ATOM 730 O O . ARG A 1 90 ? -2.063 2.576 -11.667 1.00 92.06 90 ARG A O 1
ATOM 737 N N . ALA A 1 91 ? -2.359 2.400 -9.445 1.00 88.50 91 ALA A N 1
ATOM 738 C CA . ALA A 1 91 ? -1.031 1.857 -9.169 1.00 88.50 91 ALA A CA 1
ATOM 739 C C . ALA A 1 91 ? -0.846 0.481 -9.835 1.00 88.50 91 ALA A C 1
ATOM 741 O O . ALA A 1 91 ? 0.144 0.265 -10.533 1.00 88.50 91 ALA A O 1
ATOM 742 N N . GLU A 1 92 ? -1.853 -0.395 -9.739 1.00 89.38 92 GLU A N 1
ATOM 743 C CA . GLU A 1 92 ? -1.850 -1.718 -10.379 1.00 89.38 92 GLU A CA 1
ATOM 744 C C . GLU A 1 92 ? -1.750 -1.633 -11.915 1.00 89.38 92 GLU A C 1
ATOM 746 O O . GLU A 1 92 ? -1.147 -2.494 -12.554 1.00 89.38 92 GLU A O 1
ATOM 751 N N . GLN A 1 93 ? -2.287 -0.573 -12.527 1.00 90.50 93 GLN A N 1
ATOM 752 C CA . GLN A 1 93 ? -2.171 -0.325 -13.971 1.00 90.50 93 GLN A CA 1
ATOM 753 C C . GLN A 1 93 ? -0.827 0.292 -14.387 1.00 90.50 93 GLN A C 1
ATOM 755 O O . GLN A 1 93 ? -0.374 0.075 -15.514 1.00 90.50 93 GLN A O 1
ATOM 760 N N . ILE A 1 94 ? -0.200 1.086 -13.516 1.00 91.88 94 ILE A N 1
ATOM 761 C CA . ILE A 1 94 ? 1.058 1.783 -13.812 1.00 91.88 94 IL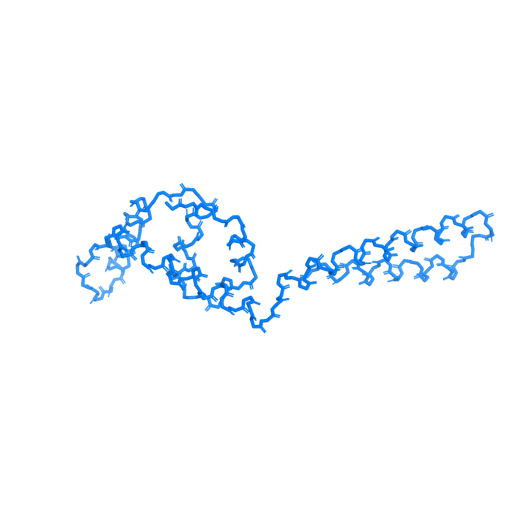E A CA 1
ATOM 762 C C . ILE A 1 94 ? 2.245 0.816 -13.775 1.00 91.88 94 ILE A C 1
ATOM 764 O O . ILE A 1 94 ? 3.092 0.874 -14.668 1.00 91.88 94 ILE A O 1
ATOM 768 N N . GLU A 1 95 ? 2.277 -0.108 -12.814 1.00 90.88 95 GLU A N 1
ATOM 769 C CA . GLU A 1 95 ? 3.369 -1.076 -12.650 1.00 90.88 95 GLU A CA 1
ATOM 770 C C . GLU A 1 95 ? 3.704 -1.855 -13.947 1.00 90.88 95 GLU A C 1
ATOM 772 O O . GLU A 1 95 ? 4.853 -1.793 -14.407 1.00 90.88 95 GLU A O 1
ATOM 777 N N . PRO A 1 96 ? 2.742 -2.504 -14.643 1.00 94.19 96 PRO A N 1
ATOM 778 C CA . PRO A 1 96 ? 3.034 -3.216 -15.889 1.00 94.19 96 PRO A CA 1
ATOM 779 C C . PRO A 1 96 ? 3.425 -2.275 -17.037 1.00 94.19 96 PRO A C 1
ATOM 781 O O . PRO A 1 96 ? 4.172 -2.667 -17.938 1.00 94.19 96 PRO A O 1
ATOM 784 N N . ALA A 1 97 ? 2.947 -1.026 -17.032 1.00 94.25 97 ALA A N 1
ATOM 785 C CA . ALA A 1 97 ? 3.340 -0.039 -18.032 1.00 94.25 97 ALA A CA 1
ATOM 786 C C . ALA A 1 97 ? 4.814 0.364 -17.863 1.00 94.25 97 ALA A C 1
ATOM 788 O O . ALA A 1 97 ? 5.545 0.434 -18.855 1.00 94.25 97 ALA A O 1
ATOM 789 N N . ILE A 1 98 ? 5.274 0.556 -16.622 1.00 95.12 98 ILE A N 1
ATOM 790 C CA . ILE A 1 98 ? 6.685 0.810 -16.299 1.00 95.12 98 ILE A CA 1
ATOM 791 C C . ILE A 1 98 ? 7.550 -0.383 -16.719 1.00 95.12 98 ILE A C 1
ATOM 793 O O . ILE A 1 98 ? 8.572 -0.202 -17.384 1.00 95.12 98 ILE A O 1
ATOM 797 N N . GLU A 1 99 ? 7.138 -1.609 -16.389 1.00 94.81 99 GLU A N 1
ATOM 798 C CA . GLU A 1 99 ? 7.854 -2.821 -16.807 1.00 94.81 99 GLU A CA 1
ATOM 799 C C . GLU A 1 99 ? 7.995 -2.920 -18.324 1.00 94.81 99 GLU A C 1
ATOM 801 O O . GLU A 1 99 ? 9.080 -3.217 -18.834 1.00 94.81 99 GLU A O 1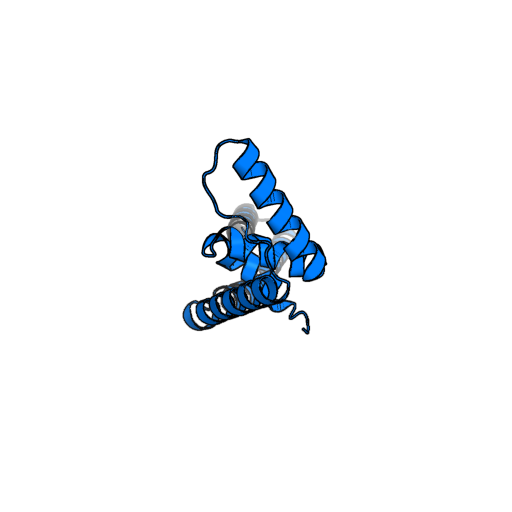
ATOM 806 N N . LEU A 1 100 ? 6.923 -2.615 -19.058 1.00 96.44 100 LEU A N 1
ATOM 807 C CA . LEU A 1 100 ? 6.948 -2.594 -20.513 1.00 96.44 100 LEU A CA 1
ATOM 808 C C . LEU A 1 100 ? 7.934 -1.545 -21.042 1.00 96.44 100 LEU A C 1
ATOM 810 O O . LEU A 1 100 ? 8.707 -1.853 -21.952 1.00 96.44 100 LEU A O 1
ATOM 814 N N . ILE A 1 101 ? 7.936 -0.331 -20.486 1.00 96.31 101 ILE A N 1
ATOM 815 C CA . ILE A 1 101 ? 8.868 0.738 -20.878 1.00 96.31 101 ILE A CA 1
ATOM 816 C C . ILE A 1 101 ? 10.314 0.281 -20.674 1.00 96.31 101 ILE A C 1
ATOM 818 O O . ILE A 1 101 ? 11.113 0.348 -21.611 1.00 96.31 101 ILE A O 1
ATOM 822 N N . ILE A 1 102 ? 10.636 -0.260 -19.496 1.00 95.94 102 ILE A N 1
ATOM 823 C CA . ILE A 1 102 ? 11.979 -0.760 -19.176 1.00 95.94 102 ILE A CA 1
ATOM 824 C C . ILE A 1 102 ? 12.374 -1.897 -20.128 1.00 95.94 102 ILE A C 1
ATOM 826 O O . ILE A 1 102 ? 13.481 -1.899 -20.671 1.00 95.94 102 ILE A O 1
ATOM 830 N N . ALA A 1 103 ? 11.474 -2.850 -20.385 1.00 96.81 103 ALA A N 1
ATOM 831 C CA . ALA A 1 103 ? 11.732 -3.960 -21.299 1.00 96.81 103 ALA A CA 1
ATOM 832 C C . ALA A 1 103 ? 12.020 -3.477 -22.731 1.00 96.81 103 ALA A C 1
ATOM 834 O O . ALA A 1 103 ? 12.945 -3.971 -23.381 1.00 96.81 103 ALA A O 1
ATOM 835 N N . ARG A 1 104 ? 11.270 -2.482 -23.225 1.00 97.06 104 ARG A N 1
ATOM 836 C CA . ARG A 1 104 ? 11.496 -1.886 -24.551 1.00 97.06 104 ARG A CA 1
ATOM 837 C C . ARG A 1 104 ? 12.798 -1.098 -24.611 1.00 97.06 104 ARG A C 1
ATOM 839 O O . ARG A 1 104 ? 13.535 -1.257 -25.580 1.00 97.06 104 ARG A O 1
ATOM 846 N N . ALA A 1 105 ? 13.113 -0.318 -23.581 1.00 95.81 105 ALA A N 1
ATOM 847 C CA . ALA A 1 105 ? 14.363 0.429 -23.495 1.00 95.81 105 ALA A CA 1
ATOM 848 C C . ALA A 1 105 ? 15.581 -0.515 -23.521 1.00 95.81 105 ALA A C 1
ATOM 850 O O . ALA A 1 105 ? 16.520 -0.311 -24.290 1.00 95.81 105 ALA A O 1
ATOM 851 N N . ARG A 1 106 ? 15.521 -1.629 -22.779 1.00 94.38 106 ARG A N 1
ATOM 852 C CA . ARG A 1 106 ? 16.557 -2.676 -22.810 1.00 94.38 106 ARG A CA 1
ATOM 853 C C . ARG A 1 106 ? 16.690 -3.328 -24.187 1.00 94.38 106 ARG A C 1
ATOM 855 O O . ARG A 1 106 ? 17.808 -3.493 -24.662 1.00 94.38 106 ARG A O 1
ATOM 862 N N . ALA A 1 107 ? 15.578 -3.637 -24.857 1.00 94.88 107 ALA A N 1
ATOM 863 C CA . ALA A 1 107 ? 15.610 -4.192 -26.213 1.00 94.88 107 ALA A CA 1
ATOM 864 C C . ALA A 1 107 ? 16.261 -3.232 -27.228 1.00 94.88 107 ALA A C 1
ATOM 866 O O . ALA A 1 107 ? 17.010 -3.675 -28.100 1.00 94.88 107 ALA A O 1
ATOM 867 N N . ILE A 1 108 ? 16.019 -1.921 -27.093 1.00 94.12 108 ILE A N 1
ATOM 868 C CA . ILE A 1 108 ? 16.685 -0.886 -27.898 1.00 94.12 108 ILE A CA 1
ATOM 869 C C . ILE A 1 108 ? 18.195 -0.901 -27.639 1.00 94.12 108 ILE A C 1
ATOM 871 O O . ILE A 1 108 ? 18.966 -0.897 -28.596 1.00 94.12 108 ILE A O 1
ATOM 875 N N . SER A 1 109 ? 18.626 -0.976 -26.375 1.00 92.69 109 SER A N 1
ATOM 876 C CA . SER A 1 109 ? 20.054 -1.059 -26.039 1.00 92.69 109 SER A CA 1
ATOM 877 C C . SER A 1 109 ? 20.715 -2.318 -26.607 1.00 92.69 109 SER A C 1
ATOM 879 O O . SER A 1 109 ? 21.779 -2.211 -27.212 1.00 92.69 109 SER A O 1
ATOM 881 N N . SER A 1 110 ? 20.073 -3.490 -26.520 1.00 91.75 110 SER A N 1
ATOM 882 C CA . SER A 1 110 ? 20.590 -4.722 -27.137 1.00 91.75 110 SER A CA 1
ATOM 883 C C . SER A 1 110 ? 20.756 -4.582 -28.652 1.00 91.75 110 SER A C 1
ATOM 885 O O . SER A 1 110 ? 21.818 -4.887 -29.183 1.00 91.75 110 SER A O 1
ATOM 887 N N . CYS A 1 111 ? 19.749 -4.039 -29.342 1.00 91.62 111 CYS A N 1
ATOM 888 C CA . CYS A 1 111 ? 19.837 -3.787 -30.779 1.00 91.62 111 CYS A CA 1
ATOM 889 C C . CYS A 1 111 ? 20.964 -2.796 -31.115 1.00 91.62 111 CYS A C 1
ATOM 891 O O . CYS A 1 111 ? 21.701 -2.998 -32.077 1.00 91.62 111 CYS A O 1
ATOM 893 N N . ASN A 1 112 ? 21.138 -1.750 -30.303 1.00 91.81 112 ASN A N 1
ATOM 894 C CA . ASN A 1 112 ? 22.198 -0.765 -30.488 1.00 91.81 112 ASN A CA 1
ATOM 895 C C . ASN A 1 112 ? 23.597 -1.380 -30.338 1.00 91.81 112 ASN A C 1
ATOM 897 O O . ASN A 1 112 ? 24.484 -1.056 -31.124 1.00 91.81 112 ASN A O 1
ATOM 901 N N . ILE A 1 113 ? 23.794 -2.294 -29.381 1.00 90.25 113 ILE A N 1
ATOM 902 C CA . ILE A 1 113 ? 25.058 -3.032 -29.217 1.00 90.25 113 ILE A CA 1
ATOM 903 C C . ILE A 1 113 ? 25.403 -3.796 -30.502 1.00 90.25 113 ILE A C 1
ATOM 905 O O . ILE A 1 113 ? 26.541 -3.723 -30.965 1.00 90.25 113 ILE A O 1
ATOM 909 N N . ASP A 1 114 ? 24.414 -4.447 -31.116 1.00 88.62 114 ASP A N 1
ATOM 910 C CA . ASP A 1 114 ? 24.598 -5.212 -32.354 1.00 88.62 114 ASP A CA 1
ATOM 911 C C . ASP A 1 114 ? 24.802 -4.318 -33.598 1.00 88.62 114 ASP A C 1
ATOM 913 O O . ASP A 1 114 ? 25.370 -4.764 -34.596 1.00 88.62 114 ASP A O 1
ATOM 917 N N . HIS A 1 115 ? 24.375 -3.048 -33.551 1.00 84.50 115 HIS A N 1
ATOM 918 C CA . HIS A 1 115 ? 24.317 -2.132 -34.703 1.00 84.50 115 HIS A CA 1
ATOM 919 C C . HIS A 1 115 ? 25.122 -0.838 -34.496 1.00 84.50 115 HIS A C 1
ATOM 921 O O . HIS A 1 115 ? 24.660 0.261 -34.800 1.00 84.50 115 HIS A O 1
ATOM 927 N N . GLY A 1 116 ? 26.361 -0.966 -34.018 1.00 84.00 116 GLY A N 1
ATOM 928 C CA . GLY A 1 116 ? 27.336 0.133 -34.017 1.00 84.00 116 GLY A CA 1
ATOM 929 C C . GLY A 1 116 ? 27.507 0.863 -32.685 1.00 84.00 116 GLY A C 1
ATOM 930 O O . GLY A 1 116 ? 28.330 1.772 -32.617 1.00 84.00 116 GLY A O 1
ATOM 931 N N . CYS A 1 117 ? 26.800 0.435 -31.634 1.00 87.38 117 CYS A N 1
ATOM 932 C CA . CYS A 1 117 ? 26.957 0.887 -30.251 1.00 87.38 117 CYS A CA 1
ATOM 933 C C . CYS A 1 117 ? 26.980 2.419 -30.129 1.00 87.38 117 CYS A C 1
ATOM 935 O O . CYS A 1 117 ? 27.897 3.012 -29.555 1.00 87.38 117 CYS A O 1
ATOM 937 N N . LEU A 1 118 ? 25.968 3.071 -30.706 1.00 92.56 118 LEU A N 1
ATOM 938 C CA . LEU A 1 118 ? 25.866 4.525 -30.697 1.00 92.56 118 LEU A CA 1
ATOM 939 C C . LEU A 1 118 ? 25.676 5.011 -29.263 1.00 92.56 118 LEU A C 1
ATOM 941 O O . LEU A 1 118 ? 24.764 4.576 -28.550 1.00 92.56 118 LEU A O 1
ATOM 945 N N . ARG A 1 119 ? 26.560 5.908 -28.832 1.00 91.56 119 ARG A N 1
ATOM 946 C CA . ARG A 1 119 ? 26.605 6.389 -27.453 1.00 91.56 119 ARG A CA 1
ATOM 947 C C . ARG A 1 119 ? 25.324 7.132 -27.084 1.00 91.56 119 ARG A C 1
ATOM 949 O O . ARG A 1 119 ? 24.787 6.895 -26.009 1.00 91.56 119 ARG A O 1
ATOM 956 N N . GLU A 1 120 ? 24.811 7.950 -27.993 1.00 91.06 120 GLU A N 1
ATOM 957 C CA . GLU A 1 120 ? 23.615 8.770 -27.800 1.00 91.06 120 GLU A CA 1
ATOM 958 C C . GLU A 1 120 ? 22.374 7.906 -27.530 1.00 91.06 120 GLU A C 1
ATOM 960 O O . GLU A 1 120 ? 21.531 8.255 -26.708 1.00 91.06 120 GLU A O 1
ATOM 965 N N . ILE A 1 121 ? 22.278 6.737 -28.177 1.00 91.50 121 ILE A N 1
ATOM 966 C CA . ILE A 1 121 ? 21.176 5.791 -27.949 1.00 91.50 121 ILE A CA 1
ATOM 967 C C . ILE A 1 121 ? 21.296 5.152 -26.564 1.00 91.50 121 ILE A C 1
ATOM 969 O O . ILE A 1 121 ? 20.292 5.005 -25.869 1.00 91.50 121 ILE A O 1
ATOM 973 N N . ASN A 1 122 ? 22.507 4.783 -26.142 1.00 91.81 122 ASN A N 1
ATOM 974 C CA . ASN A 1 122 ? 22.716 4.218 -24.809 1.00 91.81 122 ASN A CA 1
ATOM 975 C C . ASN A 1 122 ? 22.416 5.245 -23.709 1.00 91.81 122 ASN A C 1
ATOM 977 O O . ASN A 1 122 ? 21.770 4.895 -22.726 1.00 91.81 122 ASN A O 1
ATOM 981 N N . GLU A 1 123 ? 22.831 6.502 -23.888 1.00 92.62 123 GLU A N 1
ATOM 982 C CA . GLU A 1 123 ? 22.502 7.599 -22.969 1.00 92.62 123 GLU A CA 1
ATOM 983 C C . GLU A 1 123 ? 20.981 7.794 -22.870 1.00 92.62 123 GLU A C 1
ATOM 985 O O . GLU A 1 123 ? 20.434 7.743 -21.769 1.00 92.62 123 GLU A O 1
ATOM 990 N N . ALA A 1 124 ? 20.276 7.874 -24.003 1.00 92.75 124 ALA A N 1
ATOM 991 C CA . ALA A 1 124 ? 18.818 8.000 -24.014 1.00 92.75 124 ALA A CA 1
ATOM 992 C C . ALA A 1 124 ? 18.103 6.806 -23.350 1.00 92.75 124 ALA A C 1
ATOM 994 O O . ALA A 1 124 ? 17.126 6.989 -22.627 1.00 92.75 124 ALA A O 1
ATOM 995 N N . VAL A 1 125 ? 18.581 5.572 -23.556 1.00 95.50 125 VAL A N 1
ATOM 996 C CA . VAL A 1 125 ? 18.018 4.386 -22.886 1.00 95.50 125 VAL A CA 1
ATOM 997 C C . VAL A 1 125 ? 18.211 4.458 -21.372 1.00 95.50 125 VAL A C 1
ATOM 999 O O . VAL A 1 125 ? 17.278 4.142 -20.633 1.00 95.50 125 VAL A O 1
ATOM 1002 N N . MET A 1 126 ? 19.389 4.876 -20.907 1.00 93.94 126 MET A N 1
ATOM 1003 C CA . MET A 1 126 ? 19.658 5.034 -19.476 1.00 93.94 126 MET A CA 1
ATOM 1004 C C . MET A 1 126 ? 18.737 6.081 -18.846 1.00 93.94 126 MET A C 1
ATOM 1006 O O . MET A 1 126 ? 18.194 5.834 -17.772 1.00 93.94 126 MET A O 1
ATOM 1010 N N . GLU A 1 127 ? 18.504 7.204 -19.527 1.00 95.88 127 GLU A N 1
ATOM 1011 C CA . GLU A 1 127 ? 17.560 8.234 -19.076 1.00 95.88 127 GLU A CA 1
ATOM 1012 C C . GLU A 1 127 ? 16.121 7.708 -19.004 1.00 95.88 127 GLU A C 1
ATOM 1014 O O . GLU A 1 127 ? 15.430 7.949 -18.016 1.00 95.88 127 GLU A O 1
ATOM 1019 N N . ILE A 1 128 ? 15.676 6.943 -20.008 1.00 95.62 128 ILE A N 1
ATOM 1020 C CA . ILE A 1 128 ? 14.338 6.331 -20.018 1.00 95.62 128 ILE A CA 1
ATOM 1021 C C . ILE A 1 128 ? 14.173 5.353 -18.852 1.00 95.62 128 ILE A C 1
ATOM 1023 O O . ILE A 1 128 ? 13.140 5.379 -18.184 1.00 95.62 128 ILE A O 1
ATOM 1027 N N . ILE A 1 129 ? 15.166 4.492 -18.605 1.00 94.94 129 ILE A N 1
ATOM 1028 C CA . ILE A 1 129 ? 15.117 3.528 -17.499 1.00 94.94 129 ILE A CA 1
ATOM 1029 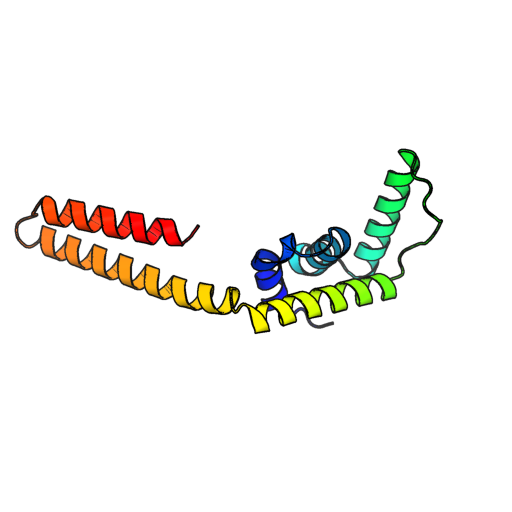C C . ILE A 1 129 ? 15.083 4.267 -16.161 1.00 94.94 129 ILE A C 1
ATOM 1031 O O . ILE A 1 129 ? 14.206 3.983 -15.353 1.00 94.94 129 ILE A O 1
ATOM 1035 N N . ALA A 1 130 ? 15.961 5.252 -15.956 1.00 94.62 130 ALA A N 1
ATOM 1036 C CA . ALA A 1 130 ? 15.998 6.031 -14.721 1.00 94.62 130 ALA A CA 1
ATOM 1037 C C . ALA A 1 130 ? 14.677 6.778 -14.467 1.00 94.62 130 ALA A C 1
ATOM 1039 O O . ALA A 1 130 ? 14.154 6.762 -13.354 1.00 94.62 130 ALA A O 1
ATOM 1040 N N . ALA A 1 131 ? 14.097 7.393 -15.504 1.00 93.75 131 ALA A N 1
ATOM 1041 C CA . ALA A 1 131 ? 12.800 8.053 -15.396 1.00 93.75 131 ALA A CA 1
ATOM 1042 C C . ALA A 1 131 ? 11.676 7.056 -15.069 1.00 93.75 131 ALA A C 1
ATOM 1044 O O . ALA A 1 131 ? 10.833 7.345 -14.224 1.00 93.75 131 ALA A O 1
ATOM 1045 N N . ALA A 1 132 ? 11.671 5.876 -15.693 1.00 94.12 132 ALA A N 1
ATOM 1046 C CA . ALA A 1 132 ? 10.681 4.837 -15.421 1.00 94.12 132 ALA A CA 1
ATOM 1047 C C . ALA A 1 132 ? 10.808 4.257 -13.999 1.00 94.12 132 ALA A C 1
ATOM 1049 O O . ALA A 1 132 ? 9.794 3.994 -13.359 1.00 94.12 132 ALA A O 1
ATOM 1050 N N . GLU A 1 133 ? 12.030 4.087 -13.490 1.00 91.81 133 GLU A N 1
ATOM 1051 C CA . GLU A 1 133 ? 12.288 3.623 -12.120 1.00 91.81 133 GLU A CA 1
ATOM 1052 C C . GLU A 1 133 ? 11.850 4.660 -11.076 1.00 91.81 133 GLU A C 1
ATOM 1054 O O . GLU A 1 133 ? 11.252 4.280 -10.077 1.00 91.81 133 GLU A O 1
ATOM 1059 N N . SER A 1 134 ? 12.019 5.960 -11.351 1.00 92.12 134 SER A N 1
ATOM 1060 C CA . SER A 1 134 ? 11.562 7.038 -10.452 1.00 92.12 134 SER A CA 1
ATOM 1061 C C . SER A 1 134 ? 10.041 7.122 -10.256 1.00 92.12 134 SER A C 1
ATOM 1063 O O . SER A 1 134 ? 9.581 7.839 -9.376 1.00 92.12 134 SER A O 1
ATOM 1065 N N . LEU A 1 135 ? 9.254 6.420 -11.079 1.00 87.38 135 LEU A N 1
ATOM 1066 C CA . LEU A 1 135 ? 7.792 6.363 -10.973 1.00 87.38 135 LEU A CA 1
ATOM 1067 C C . LEU A 1 135 ? 7.287 5.202 -10.099 1.00 87.38 135 LEU A C 1
ATOM 1069 O O . LEU A 1 135 ? 6.074 5.079 -9.940 1.00 87.38 135 LEU A O 1
ATOM 1073 N N . ARG A 1 136 ? 8.182 4.341 -9.588 1.00 80.44 136 ARG A N 1
ATOM 1074 C CA . ARG A 1 136 ? 7.838 3.248 -8.659 1.00 80.44 136 ARG A CA 1
ATOM 1075 C C . ARG A 1 136 ? 7.875 3.656 -7.180 1.00 80.44 136 ARG A C 1
ATOM 1077 O O . ARG A 1 136 ? 7.422 2.871 -6.351 1.00 80.44 136 ARG A O 1
ATOM 1084 N N . ASP A 1 137 ? 8.424 4.831 -6.868 1.00 60.94 137 ASP A N 1
ATOM 1085 C CA . ASP A 1 137 ? 8.507 5.398 -5.511 1.00 60.94 137 ASP A CA 1
ATOM 1086 C C . ASP A 1 137 ? 7.249 6.212 -5.153 1.00 60.94 137 ASP A C 1
ATOM 1088 O O . ASP A 1 137 ? 6.819 6.147 -3.977 1.00 60.94 137 ASP A O 1
#

Foldseek 3Di:
DDQDLVLVVLCVVCVVVDDPLLSVLQCCVRPVVDQLVRSQVVVLVVVVVVVVVPDPDDNDRQDSVNSVVSPVVSSVVSVVCCVVPVPSVVLVVLVVVLVVQLVVLVVQQVVCVVPPVDVVSVVVSVVSNVVSVVVND